Protein AF-A0A015U102-F1 (afdb_monomer_lite)

Radius of gyration: 12.57 Å; chains: 1; bounding box: 29×20×35 Å

Sequence (78 aa):
MNENKLYQIGLPIEKLSNVHLNWTCYEPRQKMIISPSVKNEGWVVVETRHTEFAAAIINDIPEAKVHVLDNPVKIVKL

Structure (mmCIF, N/CA/C/O backbone):
data_AF-A0A015U102-F1
#
_entry.id   AF-A0A015U102-F1
#
loop_
_atom_site.group_PDB
_atom_site.id
_atom_site.type_symbol
_atom_site.label_atom_id
_atom_site.label_alt_id
_atom_site.label_comp_id
_atom_site.label_asym_id
_atom_site.label_entity_id
_atom_site.label_seq_id
_atom_site.pdbx_PDB_ins_code
_atom_site.Cartn_x
_atom_site.Cartn_y
_atom_site.Cartn_z
_atom_site.occupancy
_atom_site.B_iso_or_equiv
_atom_site.auth_seq_id
_atom_site.auth_comp_id
_atom_site.auth_asym_id
_atom_site.auth_atom_id
_atom_site.pdbx_PDB_model_num
ATOM 1 N N . MET A 1 1 ? -12.918 -5.403 15.667 1.00 43.91 1 MET A N 1
ATOM 2 C CA . MET A 1 1 ? -12.325 -5.599 14.323 1.00 43.91 1 MET A CA 1
ATOM 3 C C . MET A 1 1 ? -10.832 -5.338 14.450 1.00 43.91 1 MET A C 1
ATOM 5 O O . MET A 1 1 ? -10.481 -4.445 15.198 1.00 43.91 1 MET A O 1
ATOM 9 N N . ASN A 1 2 ? -9.966 -6.172 13.867 1.00 48.34 2 ASN A N 1
ATOM 10 C CA . ASN A 1 2 ? -8.524 -6.210 14.168 1.00 48.34 2 ASN A CA 1
ATOM 11 C C . ASN A 1 2 ? -7.793 -4.899 13.807 1.00 48.34 2 ASN A C 1
ATOM 13 O O . ASN A 1 2 ? -7.289 -4.758 12.699 1.00 48.34 2 ASN A O 1
ATOM 17 N N . GLU A 1 3 ? -7.672 -3.976 14.763 1.00 54.47 3 GLU A N 1
ATOM 18 C CA . GLU A 1 3 ? -6.969 -2.684 14.624 1.00 54.47 3 GLU A CA 1
ATOM 19 C C . GLU A 1 3 ? -5.432 -2.805 14.524 1.00 54.47 3 GLU A C 1
ATOM 21 O O . GLU A 1 3 ? -4.735 -1.800 14.393 1.00 54.47 3 GLU A O 1
ATOM 26 N N . ASN A 1 4 ? -4.882 -4.025 14.557 1.00 68.69 4 ASN A N 1
ATOM 27 C CA . ASN A 1 4 ? -3.436 -4.255 14.649 1.00 68.69 4 ASN A CA 1
ATOM 28 C C . ASN A 1 4 ? -2.749 -4.724 13.362 1.00 68.69 4 ASN A C 1
ATOM 30 O O . ASN A 1 4 ? -1.522 -4.801 13.351 1.00 68.69 4 ASN A O 1
ATOM 34 N N . LYS A 1 5 ? -3.479 -5.037 12.285 1.00 83.06 5 LYS A N 1
ATOM 35 C CA . LYS A 1 5 ? -2.839 -5.495 11.041 1.00 83.06 5 LYS A CA 1
ATOM 36 C C . LYS A 1 5 ? -2.337 -4.299 10.238 1.00 83.06 5 LYS A C 1
ATOM 38 O O . LYS A 1 5 ? -3.099 -3.379 9.944 1.00 83.06 5 LYS A O 1
ATOM 43 N N . LEU A 1 6 ? -1.053 -4.316 9.891 1.00 89.00 6 LEU A N 1
ATOM 44 C CA . LEU A 1 6 ? -0.458 -3.353 8.970 1.00 89.00 6 LEU A CA 1
ATOM 45 C C . LEU A 1 6 ? -0.384 -3.993 7.585 1.00 89.00 6 LEU A C 1
ATOM 47 O O . LEU A 1 6 ? 0.277 -5.014 7.398 1.00 89.00 6 LEU A O 1
ATOM 51 N N . TYR A 1 7 ? -1.065 -3.390 6.621 1.00 91.56 7 TYR A N 1
ATOM 52 C CA . TYR A 1 7 ? -1.018 -3.786 5.222 1.00 91.56 7 TYR A CA 1
ATOM 53 C C . TYR A 1 7 ? 0.086 -2.997 4.535 1.00 91.56 7 TYR A C 1
ATOM 55 O O . TYR A 1 7 ? 0.030 -1.771 4.518 1.00 91.56 7 TYR A O 1
ATOM 63 N N . GLN A 1 8 ? 1.068 -3.695 3.974 1.00 93.75 8 GLN A N 1
ATOM 64 C CA . GLN A 1 8 ? 2.078 -3.123 3.090 1.00 93.75 8 GLN A CA 1
ATOM 65 C C . GLN A 1 8 ? 1.761 -3.554 1.664 1.00 93.75 8 GLN A C 1
ATOM 67 O O . GLN A 1 8 ? 1.716 -4.747 1.372 1.00 93.75 8 GLN A O 1
ATOM 72 N N . ILE A 1 9 ? 1.520 -2.601 0.775 1.00 95.38 9 ILE A N 1
ATOM 73 C CA . ILE A 1 9 ? 1.082 -2.868 -0.592 1.00 95.38 9 ILE A CA 1
ATOM 74 C C . ILE A 1 9 ? 2.119 -2.287 -1.544 1.00 95.38 9 ILE A C 1
ATOM 76 O O . ILE A 1 9 ? 2.271 -1.072 -1.641 1.00 95.38 9 ILE A O 1
ATOM 80 N N . GLY A 1 10 ? 2.857 -3.162 -2.223 1.00 95.81 10 GLY A N 1
ATOM 81 C CA . GLY A 1 10 ? 3.802 -2.775 -3.264 1.00 95.81 10 GLY A CA 1
ATOM 82 C C . GLY A 1 10 ? 3.089 -2.604 -4.602 1.00 95.81 10 GLY A C 1
ATOM 83 O O . GLY A 1 10 ? 2.401 -3.530 -5.025 1.00 95.81 10 GLY A O 1
ATOM 84 N N . LEU A 1 11 ? 3.267 -1.465 -5.271 1.00 96.31 11 LEU A N 1
ATOM 85 C CA . LEU A 1 11 ? 2.659 -1.174 -6.577 1.00 96.31 11 LEU A CA 1
ATOM 86 C C . LEU A 1 11 ? 3.540 -0.255 -7.449 1.00 96.31 11 LEU A C 1
ATOM 88 O O . LEU A 1 11 ? 4.396 0.451 -6.906 1.00 96.31 11 LEU A O 1
ATOM 92 N N . PRO A 1 12 ? 3.357 -0.240 -8.784 1.00 96.31 12 PRO A N 1
ATOM 93 C CA . PRO A 1 12 ? 4.070 0.677 -9.678 1.00 96.31 12 PRO A CA 1
ATOM 94 C C . PRO A 1 12 ? 3.739 2.146 -9.382 1.00 96.31 12 PRO A C 1
ATOM 96 O O . PRO A 1 12 ? 2.572 2.495 -9.218 1.00 96.31 12 PRO A O 1
ATOM 99 N N . ILE A 1 13 ? 4.742 3.030 -9.364 1.00 95.56 13 ILE A N 1
ATOM 100 C CA . ILE A 1 13 ? 4.574 4.450 -8.992 1.00 95.56 13 ILE A CA 1
ATOM 101 C C . ILE A 1 13 ? 3.538 5.188 -9.856 1.00 95.56 13 ILE A C 1
ATOM 103 O O . ILE A 1 13 ? 2.826 6.062 -9.368 1.00 95.56 13 ILE A O 1
ATOM 107 N N . GLU A 1 14 ? 3.398 4.795 -11.119 1.00 95.56 14 GLU A N 1
ATOM 108 C CA . GLU A 1 14 ? 2.410 5.334 -12.062 1.00 95.56 14 GLU A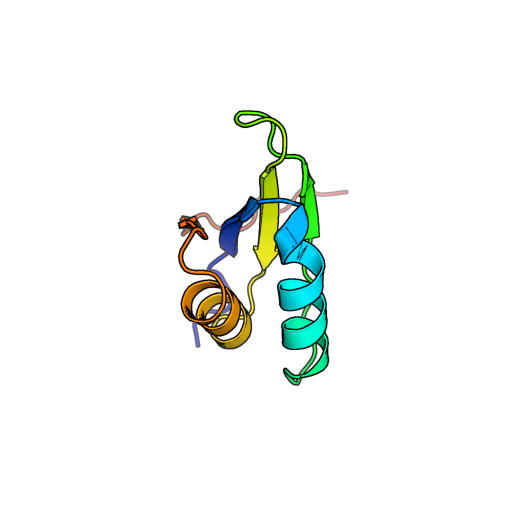 CA 1
ATOM 109 C C . GLU A 1 14 ? 0.950 5.103 -11.635 1.00 95.56 14 GLU A C 1
ATOM 111 O O . GLU A 1 14 ? 0.066 5.848 -12.052 1.00 95.56 14 GLU A O 1
ATOM 116 N N . LYS A 1 15 ? 0.681 4.110 -10.777 1.00 95.94 15 LYS A N 1
ATOM 117 C CA . LYS A 1 15 ? -0.664 3.797 -10.266 1.00 95.94 15 LYS A CA 1
ATOM 118 C C . LYS A 1 15 ? -0.995 4.524 -8.960 1.00 95.94 15 LYS A C 1
ATOM 120 O O . LYS A 1 15 ? -2.074 4.329 -8.403 1.00 95.94 15 LYS A O 1
ATOM 125 N N . LEU A 1 16 ? -0.092 5.366 -8.451 1.00 94.31 16 LEU A N 1
ATOM 126 C CA . LEU A 1 16 ? -0.271 6.042 -7.165 1.00 94.31 16 LEU A CA 1
ATOM 127 C C . LEU A 1 16 ? -1.482 6.993 -7.155 1.00 94.31 16 LEU A C 1
ATOM 129 O O . LEU A 1 16 ? -2.124 7.165 -6.120 1.00 94.31 16 LEU A O 1
ATOM 133 N N . SER A 1 17 ? -1.849 7.564 -8.303 1.00 94.38 17 SER A N 1
ATOM 134 C CA . SER A 1 17 ? -3.067 8.371 -8.454 1.00 94.38 17 SER A CA 1
ATOM 135 C C . SER A 1 17 ? -4.340 7.590 -8.101 1.00 94.38 17 SER A C 1
ATOM 137 O O . SER A 1 17 ? -5.195 8.126 -7.397 1.00 94.38 17 SER A O 1
ATOM 139 N N . ASN A 1 18 ? -4.442 6.317 -8.505 1.00 94.06 18 ASN A N 1
ATOM 140 C CA . ASN A 1 18 ? -5.575 5.446 -8.172 1.00 94.06 18 ASN A CA 1
ATOM 141 C C . ASN A 1 18 ? -5.659 5.210 -6.659 1.00 94.06 18 ASN A C 1
ATOM 143 O O . ASN A 1 18 ? -6.734 5.278 -6.070 1.00 94.06 18 ASN A O 1
ATOM 147 N N . VAL A 1 19 ? -4.509 5.006 -6.008 1.00 94.50 19 VAL A N 1
ATOM 148 C CA . VAL A 1 19 ? -4.433 4.857 -4.547 1.00 94.50 19 VAL A CA 1
ATOM 149 C C . VAL A 1 19 ? -4.940 6.116 -3.842 1.00 94.50 19 VAL A C 1
ATOM 151 O O . VAL A 1 19 ? -5.723 6.016 -2.899 1.00 94.50 19 VAL A O 1
ATOM 154 N N . HIS A 1 20 ? -4.527 7.302 -4.296 1.00 94.06 20 HIS A N 1
ATOM 155 C CA . HIS A 1 20 ? -4.999 8.565 -3.728 1.00 94.06 20 HIS A CA 1
ATOM 156 C C . HIS A 1 20 ? -6.505 8.762 -3.915 1.00 94.06 20 HIS A C 1
ATOM 158 O O . HIS A 1 20 ? -7.171 9.180 -2.969 1.00 94.06 20 HIS A O 1
ATOM 164 N N . LEU A 1 21 ? -7.044 8.431 -5.093 1.00 93.69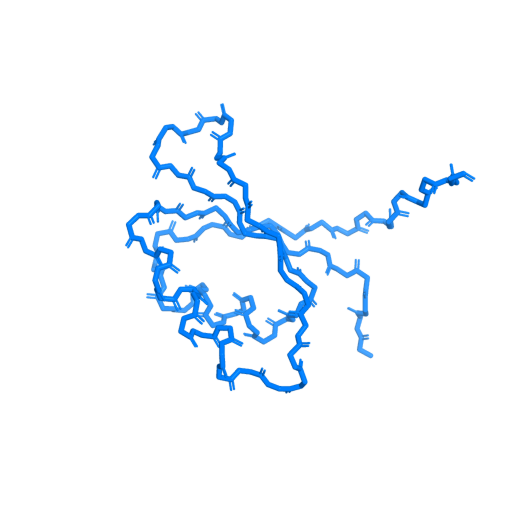 21 LEU A N 1
ATOM 165 C CA . LEU A 1 21 ? -8.481 8.500 -5.357 1.00 93.69 21 LEU A CA 1
ATOM 166 C C . LEU A 1 21 ? -9.250 7.602 -4.386 1.00 93.69 21 LEU A C 1
ATOM 168 O O . LEU A 1 21 ? -10.129 8.084 -3.673 1.00 93.69 21 LEU A O 1
ATOM 172 N N . ASN A 1 22 ? -8.842 6.337 -4.273 1.00 92.12 22 ASN A N 1
ATOM 173 C CA . ASN A 1 22 ? -9.445 5.393 -3.339 1.00 92.12 22 ASN A CA 1
ATOM 174 C C . ASN A 1 22 ? -9.398 5.941 -1.913 1.00 92.12 22 ASN A C 1
ATOM 176 O O . ASN A 1 22 ? -10.418 5.981 -1.236 1.00 92.12 22 ASN A O 1
ATOM 180 N N . TRP A 1 23 ? -8.254 6.470 -1.477 1.00 93.44 23 TRP A N 1
ATOM 181 C CA . TRP A 1 23 ? -8.089 7.014 -0.129 1.00 93.44 23 TRP A CA 1
ATOM 182 C C . TRP A 1 23 ? -9.062 8.157 0.192 1.00 93.44 23 TRP A C 1
ATOM 184 O O . TRP A 1 23 ? -9.529 8.268 1.324 1.00 93.44 23 TRP A O 1
ATOM 194 N N . THR A 1 24 ? -9.395 8.994 -0.796 1.00 90.56 24 THR A N 1
ATOM 195 C CA . THR A 1 24 ? -10.379 10.074 -0.619 1.00 90.56 24 THR A CA 1
ATOM 196 C C . THR A 1 24 ? -11.826 9.592 -0.524 1.00 90.56 24 THR A C 1
ATOM 198 O O . THR A 1 24 ? -12.666 10.338 -0.025 1.00 90.56 24 THR A O 1
ATOM 201 N N . CYS A 1 25 ? -12.118 8.368 -0.969 1.00 89.56 25 CYS A N 1
ATOM 202 C CA . CYS A 1 25 ? -13.465 7.799 -1.004 1.00 89.56 25 CYS A CA 1
ATOM 203 C C . CYS A 1 25 ? -13.843 7.006 0.260 1.00 89.56 25 CYS A C 1
ATOM 205 O O . CYS A 1 25 ? -15.031 6.777 0.479 1.00 89.56 25 CYS A O 1
ATOM 207 N N . TYR A 1 26 ? -12.874 6.586 1.083 1.00 87.00 26 TYR A N 1
ATOM 208 C CA . TYR A 1 26 ? -13.132 5.807 2.304 1.00 87.00 26 TYR A CA 1
ATOM 209 C C . TYR A 1 26 ? -13.222 6.690 3.556 1.00 87.00 26 TYR A C 1
ATOM 211 O O . TYR A 1 26 ? -12.346 7.520 3.814 1.00 87.00 26 TYR A O 1
ATOM 219 N N . GLU A 1 27 ? -14.255 6.450 4.370 1.00 85.06 27 GLU A N 1
ATOM 220 C CA . GLU A 1 27 ? -14.485 7.105 5.660 1.00 85.06 27 GLU A CA 1
ATOM 221 C C . GLU A 1 27 ? -14.693 6.063 6.788 1.00 85.06 27 GLU A C 1
ATOM 223 O O . GLU A 1 27 ? -15.337 5.041 6.552 1.00 85.06 27 GLU A O 1
ATOM 228 N N . PRO A 1 28 ? -14.195 6.298 8.022 1.00 87.00 28 PRO A N 1
ATOM 229 C CA . PRO A 1 28 ? -13.417 7.462 8.424 1.00 87.00 28 PRO A CA 1
ATOM 230 C C . PRO A 1 28 ? -12.013 7.416 7.824 1.00 87.00 28 PRO A C 1
ATOM 232 O O . PRO A 1 28 ? -11.335 6.386 7.862 1.00 87.00 28 PRO A O 1
ATOM 235 N N . ARG A 1 29 ? -11.551 8.552 7.302 1.00 87.00 29 ARG A N 1
ATOM 236 C CA . ARG A 1 29 ? -10.235 8.613 6.669 1.00 87.00 29 ARG A CA 1
ATOM 237 C C . ARG A 1 29 ? -9.120 8.243 7.646 1.00 87.00 29 ARG A C 1
ATOM 239 O O . ARG A 1 29 ? -8.864 8.938 8.630 1.00 87.00 29 ARG A O 1
ATOM 246 N N . GLN A 1 30 ? -8.414 7.156 7.347 1.00 89.56 30 GLN A N 1
ATOM 247 C CA . GLN A 1 30 ? -7.267 6.700 8.133 1.00 89.56 30 GLN A CA 1
ATOM 248 C C . GLN A 1 30 ? -5.949 7.104 7.479 1.00 89.56 30 GLN A C 1
ATOM 250 O O . GLN A 1 30 ? -5.871 7.354 6.279 1.00 89.56 30 GLN A O 1
ATOM 255 N N . LYS A 1 31 ? -4.882 7.156 8.276 1.00 89.62 31 LYS A N 1
ATOM 256 C CA . LYS A 1 31 ? -3.547 7.492 7.774 1.00 89.62 31 LYS A CA 1
ATOM 257 C C . LYS A 1 31 ? -3.029 6.400 6.832 1.00 89.62 31 LYS A C 1
ATOM 259 O O . LYS A 1 31 ? -3.211 5.209 7.090 1.00 89.62 31 LYS A O 1
ATOM 264 N N . MET A 1 32 ? -2.324 6.829 5.791 1.00 92.88 32 MET A N 1
ATOM 265 C CA . MET A 1 32 ? -1.459 5.978 4.982 1.00 92.88 32 MET A CA 1
ATOM 266 C C 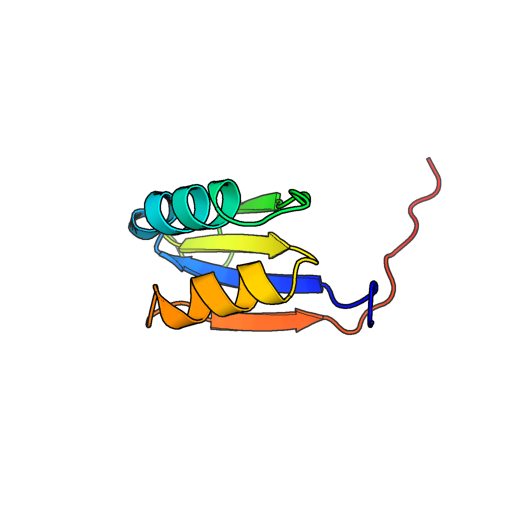. MET A 1 32 ? -0.053 6.572 4.935 1.00 92.88 32 MET A C 1
ATOM 268 O O . MET A 1 32 ? 0.112 7.789 5.048 1.00 92.88 32 MET A O 1
ATOM 272 N N . ILE A 1 33 ? 0.945 5.715 4.771 1.00 94.31 33 ILE A N 1
ATOM 273 C CA . ILE A 1 33 ? 2.337 6.104 4.543 1.00 94.31 33 ILE A CA 1
ATOM 274 C C . ILE A 1 33 ? 2.721 5.600 3.159 1.00 94.31 33 ILE A C 1
ATOM 276 O O . ILE A 1 33 ? 2.408 4.469 2.804 1.00 94.31 33 ILE A O 1
ATOM 280 N N . ILE A 1 34 ? 3.377 6.445 2.370 1.00 95.00 34 ILE A N 1
ATOM 281 C CA . ILE A 1 34 ? 3.879 6.084 1.045 1.00 95.00 34 ILE A CA 1
ATOM 282 C C . ILE A 1 34 ? 5.392 6.238 1.085 1.00 95.00 34 ILE A C 1
ATOM 284 O O . ILE A 1 34 ? 5.902 7.284 1.486 1.00 95.00 34 ILE A O 1
ATOM 288 N N . SER A 1 35 ? 6.105 5.197 0.675 1.00 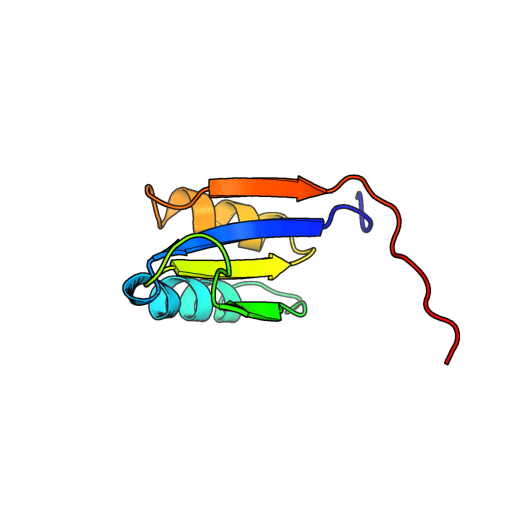94.75 35 SER A N 1
ATOM 289 C CA . SER A 1 35 ? 7.564 5.205 0.579 1.00 94.75 35 SER A CA 1
ATOM 290 C C . SER A 1 35 ? 8.019 4.607 -0.753 1.00 94.75 35 SER A C 1
ATOM 292 O O . SER A 1 35 ? 7.334 3.737 -1.299 1.00 94.75 35 SER A O 1
ATOM 294 N N . PRO A 1 36 ? 9.147 5.061 -1.321 1.00 94.44 36 PRO A N 1
ATOM 295 C CA . PRO A 1 36 ? 9.732 4.396 -2.478 1.00 94.44 36 PRO A CA 1
ATOM 296 C C . PRO A 1 36 ? 10.174 2.979 -2.096 1.00 94.44 36 PRO A C 1
ATOM 298 O O . PRO A 1 36 ? 10.674 2.742 -0.995 1.00 94.44 36 PRO A O 1
ATOM 301 N N . SER A 1 37 ? 10.006 2.023 -3.008 1.00 91.81 37 SER A N 1
ATOM 302 C CA . SER A 1 37 ? 10.514 0.670 -2.796 1.00 91.81 37 SER A CA 1
ATOM 303 C C . SER A 1 37 ? 12.041 0.665 -2.845 1.00 91.81 37 SER A C 1
ATOM 305 O O . SER A 1 37 ? 12.648 1.162 -3.788 1.00 91.81 37 SER A O 1
ATOM 307 N N . VAL A 1 38 ? 12.670 0.046 -1.845 1.00 89.19 38 VAL A N 1
ATOM 308 C CA . VAL A 1 38 ? 14.134 -0.134 -1.796 1.00 89.19 38 VAL A CA 1
ATOM 309 C C . VAL A 1 38 ? 14.592 -1.289 -2.698 1.00 89.19 38 VAL A C 1
ATOM 311 O O . VAL A 1 38 ? 15.763 -1.382 -3.046 1.00 89.19 38 VAL A O 1
ATOM 314 N N . LYS A 1 39 ? 13.678 -2.198 -3.065 1.00 85.19 39 LYS A N 1
ATOM 315 C CA . LYS A 1 39 ? 14.003 -3.424 -3.816 1.00 85.19 39 LYS A CA 1
ATOM 316 C C . LYS A 1 39 ? 13.739 -3.305 -5.314 1.00 85.19 39 LYS A C 1
ATOM 318 O O . LYS A 1 39 ? 14.456 -3.915 -6.096 1.00 85.19 39 LYS A O 1
ATOM 323 N N . ASN A 1 4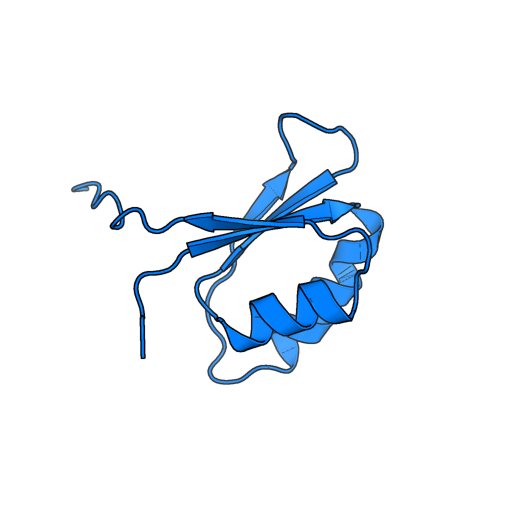0 ? 12.710 -2.548 -5.692 1.00 89.25 40 ASN A N 1
ATOM 324 C CA . ASN A 1 40 ? 12.237 -2.462 -7.069 1.00 89.25 40 ASN A CA 1
ATOM 325 C C . ASN A 1 40 ? 12.168 -0.991 -7.486 1.00 89.25 40 ASN A C 1
ATOM 327 O O . ASN A 1 40 ? 11.344 -0.240 -6.964 1.00 89.25 40 ASN A O 1
ATOM 331 N N . GLU A 1 41 ? 13.009 -0.589 -8.434 1.00 92.69 41 GLU A N 1
ATOM 332 C CA . GLU A 1 41 ? 12.954 0.750 -9.020 1.00 92.69 41 GLU A CA 1
ATOM 333 C C . GLU A 1 41 ? 11.616 0.972 -9.745 1.00 92.69 41 GLU A C 1
ATOM 335 O O . GLU A 1 41 ? 11.068 0.055 -10.357 1.00 92.69 41 GLU A O 1
ATOM 340 N N . GLY A 1 42 ? 11.054 2.179 -9.635 1.00 93.69 42 GLY A N 1
ATOM 341 C CA . GLY A 1 42 ? 9.742 2.511 -10.203 1.00 93.69 42 GLY A CA 1
ATOM 342 C C . GLY A 1 42 ? 8.545 1.962 -9.416 1.00 93.69 42 GLY A C 1
ATOM 343 O O . GLY A 1 42 ? 7.408 2.097 -9.864 1.00 93.69 42 GLY A O 1
ATOM 344 N N . TRP A 1 43 ? 8.769 1.364 -8.242 1.00 95.94 43 TRP A N 1
ATOM 345 C CA . TRP A 1 43 ? 7.713 0.881 -7.350 1.00 95.94 43 TRP A CA 1
ATOM 346 C C . TRP A 1 43 ? 7.669 1.682 -6.051 1.00 95.94 43 TRP A C 1
ATOM 348 O O . TRP A 1 43 ? 8.673 2.214 -5.576 1.00 95.94 43 TRP A O 1
ATOM 358 N N . VAL A 1 44 ? 6.493 1.711 -5.436 1.00 96.06 44 VAL A N 1
ATOM 359 C CA . VAL A 1 44 ? 6.244 2.309 -4.124 1.00 96.06 44 VAL A CA 1
ATOM 360 C C . VAL A 1 44 ? 5.598 1.288 -3.201 1.00 96.06 44 VAL A C 1
ATOM 362 O O . VAL A 1 44 ? 4.986 0.319 -3.652 1.00 96.06 44 VAL A O 1
ATOM 365 N N . VAL A 1 45 ? 5.744 1.509 -1.901 1.00 95.62 45 VAL A N 1
ATOM 366 C CA . VAL A 1 45 ? 5.069 0.751 -0.852 1.00 95.62 45 VAL A CA 1
ATOM 367 C C . VAL A 1 45 ? 4.097 1.682 -0.147 1.00 95.62 45 VAL A C 1
ATOM 369 O O . VAL A 1 45 ? 4.492 2.722 0.385 1.00 95.62 45 VAL A O 1
ATOM 372 N N . VAL A 1 46 ? 2.828 1.289 -0.152 1.00 95.00 46 VAL A N 1
ATOM 373 C CA . VAL A 1 46 ? 1.746 1.952 0.572 1.00 95.00 46 VAL A CA 1
ATOM 374 C C . VAL A 1 46 ? 1.460 1.159 1.832 1.0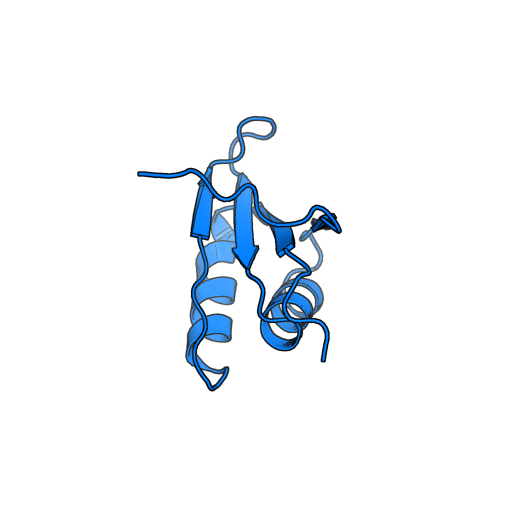0 95.00 46 VAL A C 1
ATOM 376 O O . VAL A 1 46 ? 1.140 -0.025 1.771 1.00 95.00 46 VAL A O 1
ATOM 379 N N . GLU A 1 47 ? 1.563 1.813 2.978 1.00 94.38 47 GLU A N 1
ATOM 380 C CA . GLU A 1 47 ? 1.296 1.214 4.275 1.00 94.38 47 GLU A CA 1
ATOM 381 C C . GLU A 1 47 ? 0.021 1.797 4.874 1.00 94.38 47 GLU A C 1
ATOM 383 O O . GLU A 1 47 ? -0.128 3.015 4.996 1.00 94.38 47 GLU A O 1
ATOM 388 N N . THR A 1 48 ? -0.912 0.936 5.271 1.00 92.12 48 THR A N 1
ATOM 389 C CA . THR A 1 48 ? -2.171 1.352 5.896 1.00 92.12 48 THR A CA 1
ATOM 390 C C . THR A 1 48 ? -2.673 0.302 6.880 1.00 92.12 48 THR A C 1
ATOM 392 O O . THR A 1 48 ? -2.349 -0.877 6.771 1.00 92.12 48 THR A O 1
ATOM 395 N N . ARG A 1 49 ? -3.484 0.720 7.855 1.00 90.62 49 ARG A N 1
ATOM 396 C CA . ARG A 1 49 ? -4.258 -0.193 8.719 1.00 90.62 49 ARG A CA 1
ATOM 397 C C . ARG A 1 49 ? -5.723 -0.298 8.296 1.00 90.62 49 ARG A C 1
ATOM 399 O O . ARG A 1 49 ? -6.479 -1.097 8.846 1.00 90.62 49 ARG A O 1
ATOM 406 N N . HIS A 1 50 ? -6.124 0.482 7.295 1.00 91.44 50 HIS A N 1
ATOM 407 C CA . HIS A 1 50 ? -7.493 0.505 6.819 1.00 91.44 50 HIS A CA 1
ATOM 408 C C . HIS A 1 50 ? -7.741 -0.684 5.892 1.00 91.44 50 HIS A C 1
ATOM 410 O O . HIS A 1 50 ? -7.306 -0.696 4.744 1.00 91.44 50 HIS A O 1
ATOM 416 N N . THR A 1 51 ? -8.471 -1.683 6.390 1.00 90.25 51 THR A N 1
ATOM 417 C CA . THR A 1 51 ? -8.668 -2.957 5.676 1.00 90.25 51 THR A CA 1
ATOM 418 C C . THR A 1 51 ? -9.441 -2.775 4.366 1.00 90.25 51 THR A C 1
ATOM 420 O O . THR A 1 51 ? -9.025 -3.302 3.342 1.00 90.25 51 THR A O 1
ATOM 423 N N . GLU A 1 52 ? -10.530 -1.999 4.367 1.00 91.62 52 GLU A N 1
ATOM 424 C CA . GLU A 1 52 ? -11.347 -1.808 3.153 1.00 91.62 52 GLU A CA 1
ATOM 425 C C . GLU A 1 52 ? -10.590 -1.037 2.067 1.00 91.62 52 GLU A C 1
ATOM 427 O O . GLU A 1 52 ? -10.542 -1.475 0.923 1.00 91.62 52 GLU A O 1
ATOM 432 N N . PHE A 1 53 ? -9.908 0.048 2.441 1.00 93.00 53 PHE A N 1
ATOM 433 C CA . PHE A 1 53 ? -9.002 0.773 1.555 1.00 93.00 53 PHE A CA 1
ATOM 434 C C . PHE A 1 53 ? -7.885 -0.122 0.991 1.00 93.00 53 PHE A C 1
ATOM 436 O O . PHE A 1 53 ? -7.620 -0.081 -0.208 1.00 93.00 53 PHE A O 1
ATOM 443 N N . ALA A 1 54 ? -7.263 -0.973 1.815 1.00 92.56 54 ALA A N 1
ATOM 444 C CA . ALA A 1 54 ? -6.261 -1.930 1.344 1.00 92.56 54 ALA A CA 1
ATOM 445 C C . ALA A 1 54 ? -6.841 -2.907 0.307 1.00 92.56 54 ALA A C 1
ATOM 447 O O . ALA A 1 54 ? -6.211 -3.156 -0.719 1.00 92.56 54 ALA A O 1
ATOM 448 N N . ALA A 1 55 ? -8.050 -3.423 0.545 1.00 92.44 55 ALA A N 1
ATOM 449 C CA . ALA A 1 55 ? -8.742 -4.295 -0.401 1.00 92.44 55 ALA A CA 1
ATOM 450 C C . ALA A 1 55 ? -9.067 -3.575 -1.720 1.00 92.44 55 ALA A C 1
ATOM 452 O O . ALA A 1 55 ? -8.888 -4.153 -2.788 1.00 92.44 55 ALA A O 1
ATOM 453 N N . ALA A 1 56 ? -9.477 -2.307 -1.656 1.00 93.62 56 ALA A N 1
ATOM 454 C CA . ALA A 1 56 ? -9.761 -1.486 -2.832 1.00 93.62 56 ALA A CA 1
ATOM 455 C C . ALA A 1 56 ? -8.536 -1.330 -3.738 1.00 93.62 56 ALA A C 1
ATOM 457 O O . ALA A 1 56 ? -8.620 -1.552 -4.940 1.00 93.62 56 ALA A O 1
ATOM 458 N N . ILE A 1 57 ? -7.374 -1.025 -3.149 1.00 94.19 57 ILE A N 1
ATOM 459 C CA . ILE A 1 57 ? -6.111 -0.912 -3.892 1.00 94.19 57 ILE A CA 1
ATOM 460 C C . ILE A 1 57 ? -5.805 -2.209 -4.648 1.00 94.19 57 ILE A C 1
ATOM 462 O O . ILE A 1 57 ? -5.430 -2.159 -5.815 1.00 94.19 57 ILE A O 1
ATOM 466 N N . ILE A 1 58 ? -5.957 -3.361 -3.989 1.00 94.12 58 ILE A N 1
ATOM 467 C CA . ILE A 1 58 ? -5.653 -4.670 -4.585 1.00 94.12 58 ILE A CA 1
ATOM 468 C C . ILE A 1 58 ? -6.636 -5.004 -5.715 1.00 94.12 58 ILE A C 1
ATOM 470 O O . ILE A 1 58 ? -6.237 -5.590 -6.717 1.00 94.12 58 ILE A O 1
ATOM 474 N N . ASN A 1 59 ? -7.906 -4.626 -5.566 1.00 93.50 59 ASN A N 1
ATOM 475 C CA . ASN A 1 59 ? -8.922 -4.861 -6.589 1.00 93.50 59 ASN A CA 1
ATOM 476 C C . ASN A 1 59 ? -8.719 -3.974 -7.827 1.00 93.50 59 ASN A C 1
ATOM 478 O O . ASN A 1 59 ? -8.885 -4.451 -8.947 1.00 93.50 59 ASN A O 1
ATOM 482 N N . ASP A 1 60 ? -8.341 -2.709 -7.635 1.00 93.50 60 ASP A N 1
ATOM 483 C CA . ASP A 1 60 ? -8.222 -1.735 -8.728 1.00 93.50 60 ASP A CA 1
ATOM 484 C C . ASP A 1 60 ? -6.863 -1.769 -9.437 1.00 93.50 60 ASP A C 1
ATOM 486 O O . ASP A 1 60 ? -6.734 -1.280 -10.563 1.00 93.50 60 ASP A O 1
ATOM 490 N N . ILE A 1 61 ? -5.830 -2.312 -8.785 1.00 94.56 61 ILE A N 1
ATOM 491 C CA . ILE A 1 61 ? -4.464 -2.390 -9.313 1.00 94.56 61 ILE A CA 1
ATOM 492 C C . ILE A 1 61 ? -4.024 -3.861 -9.311 1.00 94.56 61 ILE A C 1
ATOM 494 O O . ILE A 1 61 ? -3.465 -4.332 -8.319 1.00 94.56 61 ILE A O 1
ATOM 498 N N . PRO A 1 62 ? -4.231 -4.600 -10.418 1.00 91.50 62 PRO A N 1
ATOM 499 C CA . PRO A 1 62 ? -3.904 -6.025 -10.507 1.00 91.50 62 PRO A CA 1
ATOM 500 C C . PRO A 1 62 ? -2.428 -6.357 -10.244 1.00 91.50 62 PRO A C 1
ATOM 502 O O . PRO A 1 62 ? -2.100 -7.464 -9.822 1.00 91.50 62 PRO A O 1
ATOM 505 N N . GLU A 1 63 ? -1.519 -5.413 -10.499 1.00 93.12 63 GLU A N 1
ATOM 506 C CA . GLU A 1 63 ? -0.083 -5.574 -10.264 1.00 93.12 63 GLU A CA 1
ATOM 507 C C . GLU A 1 63 ? 0.312 -5.401 -8.788 1.00 93.12 63 GLU A C 1
ATOM 509 O O . GLU A 1 63 ? 1.455 -5.696 -8.417 1.00 93.12 63 GLU A O 1
ATOM 514 N N . ALA A 1 64 ? -0.604 -4.911 -7.947 1.00 93.44 64 ALA A N 1
ATOM 515 C CA . ALA A 1 64 ? -0.338 -4.653 -6.544 1.00 93.44 64 ALA A CA 1
ATOM 516 C C . ALA A 1 64 ? -0.119 -5.958 -5.768 1.00 93.44 64 ALA A C 1
ATOM 518 O O . ALA A 1 64 ? -0.840 -6.945 -5.912 1.00 93.44 64 ALA A O 1
ATOM 519 N N . LYS A 1 65 ? 0.881 -5.954 -4.885 1.00 93.19 65 LYS A N 1
ATOM 520 C CA . LYS A 1 65 ? 1.213 -7.092 -4.023 1.00 93.19 65 LYS A CA 1
ATOM 521 C C . LYS A 1 65 ? 1.064 -6.697 -2.568 1.00 93.19 65 LYS A C 1
ATOM 523 O O . LYS A 1 65 ? 1.790 -5.828 -2.091 1.00 93.19 65 LYS A O 1
ATOM 528 N N . VAL A 1 66 ? 0.151 -7.359 -1.862 1.00 91.50 66 VAL A N 1
ATOM 529 C CA . VAL A 1 66 ? -0.072 -7.136 -0.432 1.00 91.50 66 VAL A CA 1
ATOM 530 C C . VAL A 1 66 ? 0.791 -8.061 0.418 1.00 91.50 66 VAL A C 1
ATOM 532 O O . VAL A 1 66 ? 0.899 -9.262 0.172 1.00 91.50 66 VAL A O 1
ATOM 535 N N . HIS A 1 67 ? 1.371 -7.493 1.463 1.00 89.75 67 HIS A N 1
ATOM 536 C CA . HIS A 1 67 ? 1.981 -8.204 2.565 1.00 89.75 67 HIS A CA 1
ATOM 537 C C . HIS A 1 67 ? 1.308 -7.750 3.861 1.00 89.75 67 HIS A C 1
ATOM 539 O O . HIS A 1 67 ? 1.267 -6.559 4.171 1.00 89.75 67 HIS A O 1
ATOM 545 N N . VAL A 1 68 ? 0.735 -8.700 4.598 1.00 85.44 68 VAL A N 1
ATOM 546 C CA . VAL A 1 68 ? 0.067 -8.425 5.872 1.00 85.44 68 VAL A CA 1
ATOM 547 C C . VAL A 1 68 ? 1.063 -8.685 6.987 1.00 85.44 68 VAL A C 1
ATOM 549 O O . VAL A 1 68 ? 1.497 -9.818 7.187 1.00 85.44 68 VAL A O 1
ATOM 552 N N . LEU A 1 69 ? 1.426 -7.634 7.712 1.00 81.12 69 LEU A N 1
ATOM 553 C CA . LEU A 1 69 ? 2.247 -7.752 8.903 1.00 81.12 69 LEU A CA 1
ATOM 554 C C . LEU A 1 69 ? 1.335 -7.944 10.113 1.00 81.12 69 LEU A C 1
ATOM 556 O O . LEU A 1 69 ? 0.594 -7.040 10.502 1.00 81.12 69 LEU A O 1
ATOM 560 N N . ASP A 1 70 ? 1.438 -9.121 10.728 1.00 69.31 70 ASP A N 1
ATOM 561 C CA . ASP A 1 70 ? 0.816 -9.424 12.022 1.00 69.31 70 ASP A CA 1
ATOM 562 C C . ASP A 1 70 ? 1.640 -8.882 13.209 1.00 69.31 70 ASP A C 1
ATOM 564 O O . ASP A 1 70 ? 1.267 -9.064 14.368 1.00 69.31 70 ASP A O 1
ATOM 568 N N . ASN A 1 71 ? 2.770 -8.215 12.941 1.00 60.12 71 ASN A N 1
ATOM 569 C CA . ASN A 1 71 ? 3.653 -7.724 13.991 1.00 60.12 71 ASN A CA 1
ATOM 570 C C . ASN A 1 71 ? 2.976 -6.624 14.828 1.00 60.12 71 ASN A C 1
ATOM 572 O O . ASN A 1 71 ? 2.526 -5.620 14.266 1.00 60.12 71 ASN A O 1
ATOM 576 N N . PRO A 1 72 ? 2.977 -6.744 16.170 1.00 55.81 72 PRO A N 1
ATOM 577 C CA . PRO A 1 72 ? 2.545 -5.664 17.041 1.00 55.81 72 PRO A CA 1
ATOM 578 C C . PRO A 1 72 ? 3.461 -4.457 16.830 1.00 55.81 72 PRO A C 1
ATOM 580 O O . PRO A 1 72 ? 4.682 -4.587 16.714 1.00 55.81 72 PRO A O 1
ATOM 583 N N . VAL A 1 73 ? 2.850 -3.275 16.748 1.00 57.16 73 VAL A N 1
ATOM 584 C CA . VAL A 1 73 ? 3.531 -1.991 16.561 1.00 57.16 73 VAL A CA 1
ATOM 585 C C . VAL A 1 73 ? 4.722 -1.910 17.517 1.00 57.16 73 VAL A C 1
ATOM 587 O O . VAL A 1 73 ? 4.538 -1.984 18.732 1.00 57.16 73 VAL A O 1
ATOM 590 N N . LYS A 1 74 ? 5.946 -1.745 16.997 1.00 53.31 74 LYS A N 1
ATOM 591 C CA . LYS A 1 74 ? 7.077 -1.354 17.847 1.00 53.31 74 LYS A CA 1
ATOM 592 C C . LYS A 1 74 ? 6.762 0.034 18.395 1.00 53.31 74 LYS A C 1
ATOM 594 O O . LYS A 1 74 ? 6.901 1.028 17.688 1.00 53.31 74 LYS A O 1
ATOM 599 N N . ILE A 1 75 ? 6.297 0.091 19.639 1.00 57.28 75 ILE A N 1
ATOM 600 C CA . ILE A 1 75 ? 6.151 1.340 20.381 1.00 57.28 75 ILE A CA 1
ATOM 601 C C . ILE A 1 75 ? 7.569 1.856 20.622 1.00 57.28 75 ILE A C 1
ATOM 603 O O . ILE A 1 75 ? 8.280 1.369 21.500 1.00 57.28 75 ILE A O 1
ATOM 607 N N . VAL A 1 76 ? 8.007 2.808 19.802 1.00 56.78 76 VAL A N 1
ATOM 608 C CA . VAL A 1 76 ? 9.225 3.569 20.069 1.00 56.78 76 VAL A CA 1
ATOM 609 C C . VAL A 1 76 ? 8.855 4.584 21.146 1.00 56.78 76 VAL A C 1
ATOM 611 O O . VAL A 1 76 ? 8.021 5.454 20.907 1.00 56.78 76 VAL A O 1
ATOM 614 N N . LYS A 1 77 ? 9.408 4.433 22.355 1.00 48.78 77 LYS A N 1
ATOM 615 C CA . LYS A 1 77 ? 9.318 5.484 23.375 1.00 48.78 77 LYS A CA 1
ATOM 616 C C . LYS A 1 77 ? 10.123 6.681 22.864 1.00 48.78 77 LYS A C 1
ATOM 618 O O . LYS A 1 77 ? 11.307 6.514 22.576 1.00 48.78 77 LYS A O 1
ATOM 623 N N . LEU A 1 78 ? 9.445 7.815 22.695 1.00 59.97 78 LEU A N 1
ATOM 624 C CA . LEU A 1 78 ? 10.061 9.116 22.430 1.00 59.97 78 LEU A CA 1
ATOM 625 C C . LEU A 1 78 ? 10.720 9.650 23.703 1.00 59.97 78 LEU A C 1
ATOM 627 O O . LEU A 1 78 ? 10.142 9.412 24.790 1.00 59.97 78 LEU A O 1
#

pLDDT: mean 86.22, std 13.95, range [43.91, 96.31]

Organism: NCBI:txid1339316

Secondary structure (DSSP, 8-state):
--TTPEEEEEEEGGGHHHHHHHHHHSSSPPPEEEEE-SSSTTEEEEEES-HHHHHHHHHH-TT-EEEEE-PPP-----

Foldseek 3Di:
DPQFKKKKKKDFPVCVVVLVVLQVVDPPRFDKDKACDPPDPRMIIIITSDPVSSVSCCVVGVRMDIDIDNDGDPPDDD